Protein AF-A0A366HWG3-F1 (afdb_monomer_lite)

Secondary structure (DSSP, 8-state):
--GGGSEEE-SS-EEE------SSS-THHHHHHHHHHHHHHHTT-S-------S--TTGGGTTS---SEEEEEEESSHHHHHHHHHHHHHHHHTT---SEEEEEEET--GGG---------

Radius of gyration: 16.88 Å; chains: 1; bounding box: 37×41×40 Å

Organism: NCBI:txid645887

pLDDT: mean 72.12, std 15.06, range [30.44, 90.5]

Structure (mmCIF, N/CA/C/O backbone):
data_AF-A0A366HWG3-F1
#
_entry.id   AF-A0A366HWG3-F1
#
loop_
_atom_site.group_PDB
_atom_site.id
_atom_site.type_symbol
_atom_site.label_atom_id
_atom_site.label_alt_id
_atom_site.label_comp_id
_atom_site.label_asym_id
_atom_site.label_entity_id
_atom_site.label_seq_id
_atom_site.pdbx_PDB_ins_code
_atom_site.Cartn_x
_atom_site.Cartn_y
_atom_site.Cartn_z
_atom_site.occupancy
_atom_site.B_iso_or_equiv
_atom_site.auth_seq_id
_atom_site.auth_comp_id
_atom_site.auth_asym_id
_atom_site.auth_atom_id
_atom_site.pdbx_PDB_model_num
ATOM 1 N N . MET A 1 1 ? -8.068 21.172 10.663 1.00 47.75 1 MET A N 1
ATOM 2 C CA . MET A 1 1 ? -8.361 20.352 9.476 1.00 47.75 1 MET A CA 1
ATOM 3 C C . MET A 1 1 ? -9.259 19.213 9.923 1.00 47.75 1 MET A C 1
ATOM 5 O O . MET A 1 1 ? -8.851 18.456 10.800 1.00 47.75 1 MET A O 1
ATOM 9 N N . ARG A 1 2 ? -10.508 19.168 9.452 1.00 51.22 2 ARG A N 1
ATOM 10 C CA . ARG A 1 2 ? -11.389 18.017 9.685 1.00 51.22 2 ARG A CA 1
ATOM 11 C C . ARG A 1 2 ? -11.108 17.017 8.568 1.00 51.22 2 ARG A C 1
ATOM 13 O O . ARG A 1 2 ? -11.110 17.411 7.412 1.00 51.22 2 ARG A O 1
ATOM 20 N N . LEU A 1 3 ? -10.826 15.757 8.903 1.00 54.94 3 LEU A N 1
ATOM 21 C CA . LEU A 1 3 ? -10.478 14.740 7.898 1.00 54.94 3 LEU A CA 1
ATOM 22 C C . LEU A 1 3 ? -11.605 14.545 6.866 1.00 54.94 3 LEU A C 1
ATOM 24 O O . LEU A 1 3 ? -11.330 14.279 5.706 1.00 54.94 3 LEU A O 1
ATOM 28 N N . THR A 1 4 ? -12.855 14.769 7.279 1.00 56.69 4 THR A N 1
ATOM 29 C CA . THR A 1 4 ? -14.053 14.727 6.430 1.00 56.69 4 THR A CA 1
ATOM 30 C C . THR A 1 4 ? -14.062 15.748 5.291 1.00 56.69 4 THR A C 1
ATOM 32 O O . THR A 1 4 ? -14.802 15.562 4.343 1.00 56.69 4 THR A O 1
ATOM 35 N N . GLU A 1 5 ? -13.248 16.808 5.337 1.00 58.94 5 GLU A N 1
ATOM 36 C CA . GLU A 1 5 ? -13.121 17.760 4.217 1.00 58.94 5 GLU A CA 1
ATOM 37 C C . GLU A 1 5 ? -12.164 17.257 3.119 1.00 58.94 5 GLU A C 1
ATOM 39 O O . GLU A 1 5 ? -12.132 17.823 2.031 1.00 58.94 5 GLU A O 1
ATOM 44 N N . ALA A 1 6 ? -11.376 16.212 3.401 1.00 65.62 6 ALA A N 1
ATOM 45 C CA . ALA A 1 6 ? -10.425 15.598 2.469 1.00 65.62 6 ALA A CA 1
ATOM 46 C C . ALA A 1 6 ? -10.936 14.272 1.871 1.00 65.62 6 ALA A C 1
ATOM 48 O O . ALA A 1 6 ? -10.209 13.613 1.123 1.00 65.62 6 ALA A O 1
ATOM 49 N N . ILE A 1 7 ? -12.160 13.875 2.231 1.00 73.44 7 ILE A N 1
ATOM 50 C CA . ILE A 1 7 ? -12.841 12.687 1.723 1.00 73.44 7 ILE A CA 1
ATOM 51 C C . ILE A 1 7 ? -13.867 13.151 0.693 1.00 73.44 7 ILE A C 1
ATOM 53 O O . ILE A 1 7 ? -14.668 14.044 0.961 1.00 73.44 7 ILE A O 1
ATOM 57 N N . ILE A 1 8 ? -13.806 12.557 -0.490 1.00 81.44 8 ILE A N 1
ATOM 58 C CA . ILE A 1 8 ? -14.821 12.683 -1.528 1.00 81.44 8 ILE A CA 1
ATOM 59 C C . ILE A 1 8 ? -15.712 11.453 -1.388 1.00 81.44 8 ILE A C 1
ATOM 61 O O . ILE A 1 8 ? -15.228 10.335 -1.571 1.00 81.44 8 ILE A O 1
ATOM 65 N N . GLU A 1 9 ? -16.968 11.673 -1.012 1.00 82.06 9 GLU A N 1
ATOM 66 C CA . GLU A 1 9 ? -17.976 10.622 -0.870 1.00 82.06 9 GLU A CA 1
ATOM 67 C C . GLU A 1 9 ? -18.694 10.421 -2.209 1.00 82.06 9 GLU A C 1
ATOM 69 O O . GLU A 1 9 ? -19.191 11.386 -2.796 1.00 82.06 9 GLU A O 1
ATOM 74 N N . GLU A 1 10 ? -18.737 9.184 -2.695 1.00 85.19 10 GLU A N 1
ATOM 75 C CA . GLU A 1 10 ? -19.496 8.774 -3.882 1.00 85.19 10 GLU A CA 1
ATOM 76 C C . GLU A 1 10 ? -20.470 7.650 -3.499 1.00 85.19 10 GLU A C 1
ATOM 78 O O . GLU A 1 10 ? -20.359 7.048 -2.432 1.00 85.19 10 GLU A O 1
ATOM 83 N N . ASP A 1 11 ? -21.424 7.328 -4.377 1.00 80.62 11 ASP A N 1
ATOM 84 C CA . ASP A 1 11 ? -22.483 6.348 -4.077 1.00 80.62 11 ASP A CA 1
ATOM 85 C C . ASP A 1 11 ? -21.942 4.946 -3.706 1.00 80.62 11 ASP A C 1
ATOM 87 O O . ASP A 1 11 ? -22.553 4.238 -2.903 1.00 80.62 11 ASP A O 1
ATOM 91 N N . ASP A 1 12 ? -20.791 4.556 -4.270 1.00 84.69 12 ASP A N 1
ATOM 92 C CA . ASP A 1 12 ? -20.218 3.206 -4.146 1.00 84.69 12 ASP A CA 1
ATOM 93 C C . ASP A 1 12 ? -18.839 3.156 -3.456 1.00 84.69 12 ASP A C 1
ATOM 95 O O . ASP A 1 12 ? -18.357 2.071 -3.111 1.00 84.69 12 ASP A O 1
ATOM 99 N N . TYR A 1 13 ? -18.156 4.293 -3.293 1.00 83.81 13 TYR A N 1
ATOM 100 C CA . TYR A 1 13 ? -16.823 4.351 -2.692 1.00 83.81 13 TYR A CA 1
ATOM 101 C C . TYR A 1 13 ? -16.524 5.729 -2.110 1.00 83.81 13 TYR A C 1
ATOM 103 O O . TYR A 1 13 ? -16.948 6.743 -2.645 1.00 83.81 13 TYR A O 1
ATOM 111 N N . ASP A 1 14 ? -15.666 5.760 -1.095 1.00 85.19 14 ASP A N 1
ATOM 112 C CA . ASP A 1 14 ? -15.145 7.013 -0.559 1.00 85.19 14 ASP A CA 1
ATOM 113 C C . ASP A 1 14 ? -13.658 7.123 -0.876 1.00 85.19 14 ASP A C 1
ATOM 115 O O . ASP A 1 14 ? -12.877 6.183 -0.685 1.00 85.19 14 ASP A O 1
ATOM 119 N N . PHE A 1 15 ? -13.256 8.279 -1.395 1.00 85.25 15 PHE A N 1
ATOM 120 C CA . PHE A 1 15 ? -11.891 8.534 -1.823 1.00 85.25 15 PHE A CA 1
ATOM 121 C C . PHE A 1 15 ? -11.228 9.572 -0.925 1.00 85.25 15 PHE A C 1
ATOM 123 O O . PHE A 1 15 ? -11.702 10.696 -0.793 1.00 85.25 15 PHE A O 1
ATOM 130 N N . MET A 1 16 ? -10.093 9.211 -0.330 1.00 80.69 16 MET A N 1
ATOM 131 C CA . MET A 1 16 ? -9.312 10.105 0.521 1.00 80.69 16 MET A CA 1
ATOM 132 C C . MET A 1 16 ? -7.947 10.362 -0.108 1.00 80.69 16 MET A C 1
ATOM 134 O O . MET A 1 16 ? -7.163 9.435 -0.319 1.00 80.69 16 MET A O 1
ATOM 138 N N . VAL A 1 17 ? -7.628 11.634 -0.344 1.00 76.19 17 VAL A N 1
ATOM 139 C CA . VAL A 1 17 ? -6.303 12.030 -0.829 1.00 76.19 17 VAL A CA 1
ATOM 140 C C . VAL A 1 17 ? -5.413 12.364 0.359 1.00 76.19 17 VAL A C 1
ATOM 142 O O . VAL A 1 17 ? -5.622 13.356 1.055 1.00 76.19 17 VAL A O 1
ATOM 145 N N . MET A 1 18 ? -4.376 11.554 0.575 1.00 68.81 18 MET A N 1
ATOM 146 C CA . MET A 1 18 ? -3.288 11.924 1.477 1.00 68.81 18 MET A CA 1
ATOM 147 C C . MET A 1 18 ? -2.352 12.873 0.723 1.00 68.81 18 MET A C 1
ATOM 149 O O . MET A 1 18 ? -1.534 12.442 -0.088 1.00 68.81 18 MET A O 1
ATOM 153 N N . GLU A 1 19 ? -2.521 14.180 0.926 1.00 59.47 19 GLU A N 1
ATOM 154 C CA . GLU A 1 19 ? -1.640 15.190 0.333 1.00 59.47 19 GLU A CA 1
ATOM 155 C C . GLU A 1 19 ? -0.157 14.913 0.645 1.00 59.47 19 GLU A C 1
ATOM 157 O O . GLU A 1 19 ? 0.201 14.332 1.674 1.00 59.47 19 GLU A O 1
ATOM 162 N N . ARG A 1 20 ? 0.743 15.379 -0.231 1.00 54.22 20 ARG A N 1
ATOM 163 C CA . ARG A 1 20 ? 2.186 15.322 0.033 1.00 54.22 20 ARG A CA 1
ATOM 164 C C . ARG A 1 20 ? 2.520 16.186 1.244 1.00 54.22 20 ARG A C 1
ATOM 166 O O . ARG A 1 20 ? 2.403 17.407 1.185 1.00 54.22 20 ARG A O 1
ATOM 173 N N . THR A 1 21 ? 3.067 15.586 2.295 1.00 53.12 21 THR A N 1
ATOM 174 C CA . THR A 1 21 ? 3.694 16.352 3.376 1.00 53.12 21 THR A CA 1
ATOM 175 C C . THR A 1 21 ? 4.986 16.991 2.850 1.00 53.12 21 THR A C 1
ATOM 177 O O . THR A 1 21 ? 6.025 16.338 2.775 1.00 53.12 21 THR A O 1
ATOM 180 N N . GLN A 1 22 ? 4.926 18.255 2.428 1.00 39.19 22 GLN A N 1
ATOM 181 C CA . GLN A 1 22 ? 6.090 19.066 2.050 1.00 39.19 22 GLN A CA 1
ATOM 182 C C . GLN A 1 22 ? 6.428 20.055 3.180 1.00 39.19 22 GLN A C 1
ATOM 184 O O . GLN A 1 22 ? 5.554 20.784 3.647 1.00 39.19 22 GLN A O 1
ATOM 189 N N . GLY A 1 23 ? 7.699 20.089 3.608 1.00 45.00 23 GLY A N 1
ATOM 190 C CA . GLY A 1 23 ? 8.264 21.120 4.496 1.00 45.00 23 GLY A CA 1
ATOM 191 C C . GLY A 1 23 ? 9.214 20.599 5.590 1.00 45.00 23 GLY A C 1
ATOM 192 O O . GLY A 1 23 ? 9.366 19.396 5.789 1.00 45.00 23 GLY A O 1
ATOM 193 N N . GLN A 1 24 ? 9.894 21.518 6.287 1.00 41.31 24 GLN A N 1
ATOM 194 C CA . GLN A 1 24 ? 10.709 21.227 7.477 1.00 41.31 24 GLN A CA 1
ATOM 195 C C . GLN A 1 24 ? 9.877 21.468 8.746 1.00 41.31 24 GLN A C 1
ATOM 197 O O . GLN A 1 24 ? 9.381 22.573 8.956 1.00 41.31 24 GLN A O 1
ATOM 202 N N . GLY A 1 25 ? 9.733 20.452 9.603 1.00 54.59 25 GLY A N 1
ATOM 203 C CA . GLY A 1 25 ? 8.970 20.558 10.849 1.00 54.59 25 GLY A CA 1
ATOM 204 C C . GLY A 1 25 ? 8.673 19.212 11.517 1.00 54.59 25 GLY A C 1
ATOM 205 O O . GLY A 1 25 ? 8.952 18.148 10.969 1.00 54.59 25 GLY A O 1
ATOM 206 N N . CYS A 1 26 ? 8.115 19.254 12.730 1.00 50.34 26 CYS A N 1
ATOM 207 C CA . CYS A 1 26 ? 7.773 18.068 13.519 1.00 50.34 26 CYS A CA 1
ATOM 208 C C . CYS A 1 26 ? 6.389 17.524 13.103 1.00 50.34 26 CYS A C 1
ATOM 210 O O . CYS A 1 26 ? 5.369 17.837 13.713 1.00 50.34 26 CYS A O 1
ATOM 212 N N . TYR A 1 27 ? 6.348 16.716 12.039 1.00 58.28 27 TYR A N 1
ATOM 213 C CA . TYR A 1 27 ? 5.115 16.146 11.463 1.00 58.28 27 TYR A CA 1
ATOM 214 C C . TYR A 1 27 ? 4.481 15.012 12.283 1.00 58.28 27 TYR A C 1
ATOM 216 O O . TYR A 1 27 ? 3.419 14.512 11.919 1.00 58.28 27 TYR A O 1
ATOM 224 N N . CYS A 1 28 ? 5.085 14.621 13.410 1.00 57.03 28 CYS A N 1
ATOM 225 C CA . CYS A 1 28 ? 4.576 13.548 14.267 1.00 57.03 28 CYS A CA 1
ATOM 226 C C . CYS A 1 28 ? 3.118 13.781 14.701 1.00 57.03 28 CYS A C 1
ATOM 228 O O . CYS A 1 28 ? 2.344 12.833 14.771 1.00 57.03 28 CYS A O 1
ATOM 230 N N . PHE A 1 29 ? 2.727 15.037 14.946 1.00 63.59 29 PHE A N 1
ATOM 231 C CA . PHE A 1 29 ? 1.367 15.366 15.378 1.00 63.59 29 PHE A CA 1
ATOM 232 C C . PHE A 1 29 ? 0.325 15.210 14.260 1.00 63.59 29 PHE A C 1
ATOM 234 O O . PHE A 1 29 ? -0.745 14.652 14.485 1.00 63.59 29 PHE A O 1
ATOM 241 N N . VAL A 1 30 ? 0.640 15.669 13.044 1.00 65.69 30 VAL A N 1
ATOM 242 C CA . VAL A 1 30 ? -0.279 15.581 11.895 1.00 65.69 30 VAL A CA 1
ATOM 243 C C . VAL A 1 30 ? -0.429 14.130 11.446 1.00 65.69 30 VAL A C 1
ATOM 245 O O . VAL A 1 30 ? -1.548 13.671 11.231 1.00 65.69 30 VAL A O 1
ATOM 248 N N . ASN A 1 31 ? 0.677 13.385 11.402 1.00 64.12 31 ASN A N 1
ATOM 249 C CA . ASN A 1 31 ? 0.658 11.970 11.045 1.00 64.12 31 ASN A CA 1
ATOM 250 C C . ASN A 1 31 ? -0.159 11.151 12.053 1.00 64.12 31 ASN A C 1
ATOM 252 O O . ASN A 1 31 ? -1.002 10.361 11.644 1.00 64.12 31 ASN A O 1
ATOM 256 N N . GLY A 1 32 ? 0.006 11.407 13.357 1.00 66.81 32 GLY A N 1
ATOM 257 C CA . GLY A 1 32 ? -0.794 10.743 14.390 1.00 66.81 32 GLY A CA 1
ATOM 258 C C . GLY A 1 32 ? -2.284 11.111 14.350 1.00 66.81 32 GLY A C 1
ATOM 259 O O . GLY A 1 32 ? -3.134 10.299 14.720 1.00 66.81 32 GLY A O 1
ATOM 260 N N . LEU A 1 33 ? -2.638 12.315 13.884 1.00 72.00 33 LEU A N 1
ATOM 261 C CA . LEU A 1 33 ? -4.039 12.699 13.689 1.00 72.00 33 LE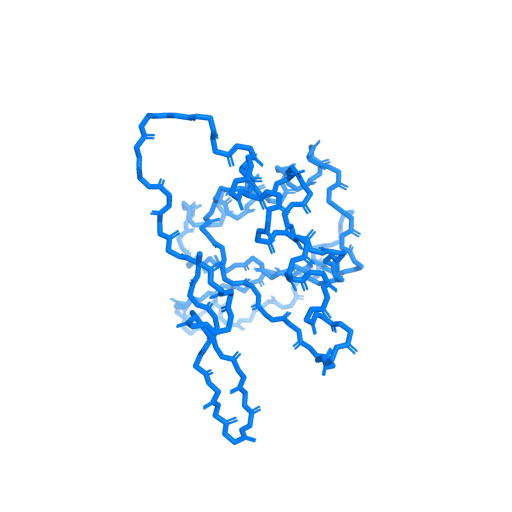U A CA 1
ATOM 262 C C . LEU A 1 33 ? -4.668 11.939 12.516 1.00 72.00 33 LEU A C 1
ATOM 264 O O . LEU A 1 33 ? -5.774 11.423 12.658 1.00 72.00 33 LEU A O 1
ATOM 268 N N . VAL A 1 34 ? -3.966 11.859 11.384 1.00 71.25 34 VAL A N 1
ATOM 269 C CA . VAL A 1 34 ? -4.421 11.119 10.198 1.00 71.25 34 VAL A CA 1
ATOM 270 C C . VAL A 1 34 ? -4.553 9.629 10.517 1.00 71.25 34 VAL A C 1
ATOM 272 O O . VAL A 1 34 ? -5.592 9.041 10.231 1.00 71.25 34 VAL A O 1
ATOM 275 N N . GLU A 1 35 ? -3.573 9.048 11.211 1.00 71.19 35 GLU A N 1
ATOM 276 C CA . GLU A 1 35 ? -3.599 7.653 11.669 1.00 71.19 35 GLU A CA 1
ATOM 277 C C . GLU A 1 35 ? -4.851 7.344 12.502 1.00 71.19 35 GLU A C 1
ATOM 279 O O . GLU A 1 35 ? -5.605 6.424 12.184 1.00 71.19 35 GLU A O 1
ATOM 284 N N . ASN A 1 36 ? -5.132 8.155 13.528 1.00 74.00 36 ASN A N 1
ATOM 285 C CA . ASN A 1 36 ? -6.301 7.957 14.390 1.00 74.00 36 ASN A CA 1
ATOM 286 C C . ASN A 1 36 ? -7.630 8.048 13.629 1.00 74.00 36 ASN A C 1
ATOM 288 O O . ASN A 1 36 ? -8.609 7.406 14.010 1.00 74.00 36 ASN A O 1
ATOM 292 N N . GLN A 1 37 ? -7.700 8.870 12.583 1.00 73.56 37 GLN A N 1
ATOM 293 C CA . GLN A 1 37 ? -8.913 9.011 11.782 1.00 73.56 37 GLN A CA 1
ATOM 294 C C . GLN A 1 37 ? -9.070 7.852 10.795 1.00 73.56 37 GLN A C 1
ATOM 296 O O . GLN A 1 37 ? -10.155 7.285 10.701 1.00 73.56 37 GLN A O 1
ATOM 301 N N . ILE A 1 38 ? -7.985 7.426 10.143 1.00 75.00 38 ILE A N 1
ATOM 302 C CA . ILE A 1 38 ? -7.963 6.243 9.273 1.00 75.00 38 ILE A CA 1
ATOM 303 C C . ILE A 1 38 ? -8.358 4.982 10.058 1.00 75.00 38 ILE A C 1
ATOM 305 O O . ILE A 1 38 ? -9.135 4.171 9.556 1.00 75.00 38 ILE A O 1
ATOM 309 N N . GLN A 1 39 ? -7.884 4.829 11.300 1.00 75.00 39 GLN A N 1
ATOM 310 C CA . GLN A 1 39 ? -8.271 3.715 12.176 1.00 75.00 39 GLN A CA 1
ATOM 311 C C . GLN A 1 39 ? -9.766 3.725 12.528 1.00 75.00 39 GLN A C 1
ATOM 313 O O . GLN A 1 39 ? -10.389 2.668 12.579 1.00 75.00 39 GLN A O 1
ATOM 318 N N . LYS A 1 40 ? -10.365 4.904 12.741 1.00 76.94 40 LYS A N 1
ATOM 319 C CA . LYS A 1 40 ? -11.812 5.029 12.994 1.00 76.94 40 LYS A CA 1
ATOM 320 C C . LYS A 1 40 ? -12.648 4.764 11.747 1.00 76.94 40 LYS A C 1
ATOM 322 O O . LYS A 1 40 ? -13.711 4.163 11.844 1.00 76.94 40 LYS A O 1
ATOM 327 N N . LEU A 1 41 ? -12.189 5.224 10.587 1.00 74.12 41 LEU A N 1
ATOM 328 C CA . LEU A 1 41 ? -12.902 5.045 9.324 1.00 74.12 41 LEU A CA 1
ATOM 329 C C . LEU A 1 41 ? -12.908 3.581 8.894 1.00 74.12 41 LEU A C 1
ATOM 331 O O . LEU A 1 41 ? -13.945 3.085 8.481 1.00 74.12 41 LEU A O 1
ATOM 335 N N . GLN A 1 42 ? -11.812 2.850 9.092 1.00 74.44 42 GLN A N 1
ATOM 336 C CA . GLN A 1 42 ? -11.728 1.435 8.718 1.00 74.44 42 GLN A CA 1
ATOM 337 C C . GLN A 1 42 ? -12.841 0.542 9.242 1.00 74.44 42 GLN A C 1
ATOM 339 O O . GLN A 1 42 ? -13.269 -0.345 8.516 1.00 74.44 42 GLN A O 1
ATOM 344 N N . SER A 1 43 ? -13.323 0.741 10.473 1.00 76.06 43 SER A N 1
ATOM 345 C CA . SER A 1 43 ? -14.397 -0.111 10.997 1.00 76.06 43 SER A CA 1
ATOM 346 C C . SER A 1 43 ? -15.723 0.072 10.253 1.00 76.06 43 SER A C 1
ATOM 348 O O . SER A 1 43 ? -16.636 -0.725 10.450 1.00 76.06 43 SER A O 1
ATOM 350 N N . HIS A 1 44 ? -15.839 1.119 9.433 1.00 81.88 44 HIS A N 1
ATOM 351 C CA . HIS A 1 44 ? -17.023 1.439 8.642 1.00 81.88 44 HIS A CA 1
ATOM 352 C C . HIS A 1 44 ? -16.928 0.942 7.192 1.00 81.88 44 HIS A C 1
ATOM 354 O O . HIS A 1 44 ? -17.952 0.920 6.515 1.00 81.88 44 HIS A O 1
ATOM 360 N N . TYR A 1 45 ? -15.754 0.489 6.729 1.00 82.81 45 TYR A N 1
ATOM 361 C CA . TYR A 1 45 ? -15.576 -0.027 5.368 1.00 82.81 45 TYR A CA 1
ATOM 362 C C . TYR A 1 45 ? -15.215 -1.513 5.372 1.00 82.81 45 TYR A C 1
ATOM 364 O O . TYR A 1 45 ? -14.313 -1.930 6.099 1.00 82.81 45 TYR A O 1
ATOM 372 N N . PRO A 1 46 ? -15.851 -2.329 4.515 1.00 84.06 46 PRO A N 1
ATOM 373 C CA . PRO A 1 46 ? -15.492 -3.738 4.385 1.00 84.06 46 PRO A CA 1
ATOM 374 C C . PRO A 1 46 ? -14.105 -3.933 3.753 1.00 84.06 46 PRO A C 1
ATOM 376 O O . PRO A 1 46 ? -13.449 -4.941 4.015 1.00 84.06 46 PRO A O 1
ATOM 379 N N . TYR A 1 47 ? -13.652 -2.977 2.935 1.00 85.19 47 TYR A N 1
ATOM 380 C CA . TYR A 1 47 ? -12.372 -3.017 2.233 1.00 85.19 47 TYR A CA 1
ATOM 381 C C . TYR A 1 47 ? -11.746 -1.622 2.188 1.00 85.19 47 TYR A C 1
ATOM 383 O O . TYR A 1 47 ? -12.439 -0.642 1.931 1.00 85.19 47 TYR A O 1
ATOM 391 N N . VAL A 1 48 ? -10.429 -1.540 2.395 1.00 84.00 48 VAL A N 1
ATOM 392 C CA . VAL A 1 48 ? -9.650 -0.300 2.269 1.00 84.00 48 VAL A CA 1
ATOM 393 C C . VAL A 1 48 ? -8.463 -0.564 1.353 1.00 84.00 48 VAL A C 1
ATOM 395 O O . VAL A 1 48 ? -7.687 -1.491 1.586 1.00 84.00 48 VAL A O 1
ATOM 398 N N . VAL A 1 49 ? -8.322 0.254 0.311 1.00 85.12 49 VAL A N 1
ATOM 399 C CA . VAL A 1 49 ? -7.192 0.200 -0.621 1.00 85.12 49 VAL A CA 1
ATOM 400 C C . VAL A 1 49 ? -6.306 1.407 -0.370 1.00 85.12 49 VAL A C 1
ATOM 402 O O . VAL A 1 49 ? -6.779 2.539 -0.347 1.00 85.12 49 VAL A O 1
ATOM 405 N N . VAL A 1 50 ? -5.015 1.156 -0.179 1.00 81.38 50 VAL A N 1
ATOM 406 C CA . VAL A 1 50 ? -4.018 2.202 0.041 1.00 81.38 50 VAL A CA 1
ATOM 407 C C . VAL A 1 50 ? -3.033 2.161 -1.112 1.00 81.38 50 VAL A C 1
ATOM 409 O O . VAL A 1 50 ? -2.345 1.158 -1.295 1.00 81.38 50 VAL A O 1
ATOM 412 N N . ASP A 1 51 ? -2.971 3.248 -1.875 1.00 80.94 51 ASP A N 1
ATOM 413 C CA . ASP A 1 51 ? -1.937 3.446 -2.886 1.00 80.94 51 ASP A CA 1
ATOM 414 C C . ASP A 1 51 ? -0.729 4.126 -2.237 1.00 80.94 51 ASP A C 1
ATOM 416 O O . ASP A 1 51 ? -0.842 5.219 -1.675 1.00 80.94 51 ASP A O 1
ATOM 420 N N . ASN A 1 52 ? 0.422 3.457 -2.254 1.00 71.19 52 ASN A N 1
ATOM 421 C CA . ASN A 1 52 ? 1.659 3.979 -1.697 1.00 71.19 52 ASN A CA 1
ATOM 422 C C . ASN A 1 52 ? 2.787 4.021 -2.731 1.00 71.19 52 ASN A C 1
ATOM 424 O O . ASN A 1 52 ? 2.911 3.169 -3.607 1.00 71.19 52 ASN A O 1
ATOM 428 N N . GLU A 1 53 ? 3.664 5.017 -2.592 1.00 70.94 53 GLU A N 1
ATOM 429 C CA . GLU A 1 53 ? 4.915 5.049 -3.347 1.00 70.94 53 GLU A CA 1
ATOM 430 C C . GLU A 1 53 ? 5.831 3.884 -2.923 1.00 70.94 53 GLU A C 1
ATOM 432 O O . GLU A 1 53 ? 5.715 3.338 -1.825 1.00 70.94 53 GLU A O 1
ATOM 437 N N . ALA A 1 54 ? 6.783 3.522 -3.790 1.00 60.00 54 ALA A N 1
ATOM 438 C CA . ALA A 1 54 ? 7.739 2.419 -3.643 1.00 60.00 54 ALA A CA 1
ATOM 439 C C . ALA A 1 54 ? 8.719 2.512 -2.439 1.00 60.00 54 ALA A C 1
ATOM 441 O O . ALA A 1 54 ? 9.718 1.790 -2.408 1.00 60.00 54 ALA A O 1
ATOM 442 N N . GLY A 1 55 ? 8.443 3.363 -1.449 1.00 61.19 55 GLY A N 1
ATOM 443 C CA . GLY A 1 55 ? 9.177 3.516 -0.196 1.00 61.19 55 GLY A CA 1
ATOM 444 C C . GLY A 1 55 ? 8.242 3.353 1.004 1.00 61.19 55 GLY A C 1
ATOM 445 O O . GLY A 1 55 ? 7.360 4.175 1.246 1.00 61.19 55 GLY A O 1
ATOM 446 N N . MET A 1 56 ? 8.408 2.266 1.765 1.00 64.75 56 MET A N 1
ATOM 447 C CA . MET A 1 56 ? 7.606 1.996 2.971 1.00 64.75 56 MET A CA 1
ATOM 448 C C . MET A 1 56 ? 8.252 2.517 4.263 1.00 64.75 56 MET A C 1
ATOM 450 O O . MET A 1 56 ? 7.714 2.331 5.358 1.00 64.75 56 MET A O 1
ATOM 454 N N . GLU A 1 57 ? 9.400 3.181 4.176 1.00 54.84 57 GLU A N 1
ATOM 455 C CA . GLU A 1 57 ? 10.162 3.653 5.330 1.00 54.84 57 GLU A CA 1
ATOM 456 C C . GLU A 1 57 ? 9.392 4.699 6.156 1.00 54.84 57 GLU A C 1
ATOM 458 O O . GLU A 1 57 ? 9.502 4.713 7.383 1.00 54.84 57 GLU A O 1
ATOM 463 N N . HIS A 1 58 ? 8.527 5.494 5.516 1.00 52.44 58 HIS A N 1
ATOM 464 C CA . HIS A 1 58 ? 7.636 6.451 6.190 1.00 52.44 58 HIS A CA 1
ATOM 465 C C . HIS A 1 58 ? 6.305 5.833 6.651 1.00 52.44 58 HIS A C 1
ATOM 467 O O . HIS A 1 58 ? 5.673 6.338 7.577 1.00 52.44 58 HIS A O 1
ATOM 473 N N . ILE A 1 59 ? 5.905 4.717 6.042 1.00 55.78 59 ILE A N 1
ATOM 474 C CA . ILE A 1 59 ? 4.623 4.032 6.260 1.00 55.78 59 ILE A CA 1
ATOM 475 C C . ILE A 1 59 ? 4.681 3.090 7.470 1.00 55.78 59 ILE A C 1
ATOM 477 O O . ILE A 1 59 ? 3.696 2.896 8.180 1.00 55.78 59 ILE A O 1
ATOM 481 N N . SER A 1 60 ? 5.867 2.557 7.757 1.00 49.44 60 SER A N 1
ATOM 482 C CA . SER A 1 60 ? 6.136 1.610 8.848 1.00 49.44 60 SER A CA 1
ATOM 483 C C . SER A 1 60 ? 5.943 2.120 10.273 1.00 49.44 60 SER A C 1
ATOM 485 O O . SER A 1 60 ? 6.025 1.335 11.215 1.00 49.44 60 SER A O 1
ATOM 487 N N . ARG A 1 61 ? 5.676 3.414 10.468 1.00 55.34 61 ARG A N 1
ATOM 488 C CA . ARG A 1 61 ? 5.571 4.021 11.803 1.00 55.34 61 ARG A CA 1
ATOM 489 C C . ARG A 1 61 ? 4.156 3.995 12.393 1.00 55.34 61 ARG A C 1
ATOM 491 O O . ARG A 1 61 ? 3.842 4.857 13.201 1.00 55.34 61 ARG A O 1
ATOM 498 N N . GLY A 1 62 ? 3.324 3.032 11.994 1.00 55.41 62 GLY A N 1
ATOM 499 C CA . GLY A 1 62 ? 1.960 2.855 12.520 1.00 55.41 62 GLY A CA 1
ATOM 500 C C . GLY A 1 62 ? 0.858 3.540 11.710 1.00 55.41 62 GLY A C 1
ATOM 501 O O . GLY A 1 62 ? -0.313 3.322 11.983 1.00 55.41 62 GLY A O 1
ATOM 502 N N . LEU A 1 63 ? 1.211 4.294 10.661 1.00 57.47 63 LEU A N 1
ATOM 503 C CA . LEU A 1 63 ? 0.246 5.092 9.897 1.00 57.47 63 LEU A CA 1
ATOM 504 C C . LEU A 1 63 ? -0.825 4.239 9.201 1.00 57.47 63 LEU A C 1
ATOM 506 O O . LEU A 1 63 ? -1.968 4.673 9.060 1.00 57.47 63 LEU A O 1
ATOM 510 N N . LEU A 1 64 ? -0.443 3.046 8.738 1.00 62.06 64 LEU A N 1
ATOM 511 C CA . LEU A 1 64 ? -1.364 2.146 8.064 1.00 62.06 64 LEU A CA 1
ATOM 512 C C . LEU A 1 64 ? -1.895 1.076 9.009 1.00 62.06 64 LEU A C 1
ATOM 514 O O . LEU A 1 64 ? -1.154 0.552 9.845 1.00 62.06 64 LEU A O 1
ATOM 518 N N . PRO A 1 65 ? -3.170 0.712 8.842 1.00 62.28 65 PRO A N 1
ATOM 519 C CA . PRO A 1 65 ? -3.739 -0.407 9.564 1.00 62.28 65 PRO A CA 1
ATOM 520 C C . PRO A 1 65 ? -3.079 -1.737 9.268 1.00 62.28 65 PRO A C 1
ATOM 522 O O . PRO A 1 65 ? -2.234 -1.866 8.382 1.00 62.28 65 PRO A O 1
ATOM 525 N N . VAL A 1 66 ? -3.535 -2.748 10.008 1.00 68.06 66 VAL A N 1
ATOM 526 C CA . VAL A 1 66 ? -3.206 -4.148 9.762 1.00 68.06 66 VAL A CA 1
ATOM 527 C C . VAL A 1 66 ? -3.460 -4.466 8.287 1.00 68.06 66 VAL A C 1
ATOM 529 O O . VAL A 1 66 ? -4.594 -4.594 7.840 1.00 68.06 66 VAL A O 1
ATOM 532 N N . MET A 1 67 ? -2.374 -4.564 7.524 1.00 74.75 67 MET A N 1
ATOM 533 C CA . MET A 1 67 ? -2.414 -4.899 6.109 1.00 74.75 67 MET A CA 1
ATOM 534 C C . MET A 1 67 ? -2.583 -6.411 5.973 1.00 74.75 67 MET A C 1
ATOM 536 O O . MET A 1 67 ? -1.655 -7.164 6.260 1.00 74.75 67 MET A O 1
ATOM 540 N N . ASP A 1 68 ? -3.753 -6.861 5.523 1.00 81.56 68 ASP A N 1
ATOM 541 C CA . ASP A 1 68 ? -4.009 -8.284 5.281 1.00 81.56 68 ASP A CA 1
ATOM 542 C C . ASP A 1 68 ? -3.324 -8.792 4.008 1.00 81.56 68 ASP A C 1
ATOM 544 O O . ASP A 1 68 ? -2.761 -9.886 4.001 1.00 81.56 68 ASP A O 1
ATOM 548 N N . THR A 1 69 ? -3.361 -8.008 2.929 1.00 85.75 69 THR A N 1
ATOM 549 C CA . THR A 1 69 ? -2.803 -8.385 1.624 1.00 85.75 69 THR A CA 1
ATOM 550 C C . THR A 1 69 ? -1.938 -7.262 1.076 1.00 85.75 69 THR A C 1
ATOM 552 O O . THR A 1 69 ? -2.349 -6.106 1.083 1.00 85.75 69 THR A O 1
ATOM 555 N N . SER A 1 70 ? -0.752 -7.609 0.577 1.00 86.69 70 SER A N 1
ATOM 556 C CA . SER A 1 70 ? 0.142 -6.683 -0.114 1.00 86.69 70 SER A CA 1
ATOM 557 C C . SER A 1 70 ? 0.289 -7.079 -1.576 1.00 86.69 70 SER A C 1
ATOM 559 O O . SER A 1 70 ? 0.557 -8.241 -1.889 1.00 86.69 70 SER A O 1
ATOM 561 N N . ILE A 1 71 ? 0.121 -6.112 -2.474 1.00 88.81 71 ILE A N 1
ATOM 562 C CA . ILE A 1 71 ? 0.262 -6.306 -3.915 1.00 88.81 71 ILE A CA 1
ATOM 563 C C . ILE A 1 71 ? 1.404 -5.419 -4.397 1.00 88.81 71 ILE A C 1
ATOM 565 O O . ILE A 1 71 ? 1.287 -4.199 -4.436 1.00 88.81 71 ILE A O 1
ATOM 569 N N . LEU A 1 72 ? 2.510 -6.041 -4.794 1.00 88.69 72 LEU A N 1
ATOM 570 C CA . LEU A 1 72 ? 3.617 -5.352 -5.436 1.00 88.69 72 LEU A CA 1
ATOM 571 C C . LEU A 1 72 ? 3.322 -5.247 -6.927 1.00 88.69 72 LEU A C 1
ATOM 573 O O . LEU A 1 72 ? 3.115 -6.262 -7.591 1.00 88.69 72 LEU A O 1
ATOM 577 N N . VAL A 1 73 ? 3.331 -4.036 -7.473 1.00 88.81 73 VAL A N 1
ATOM 578 C CA . VAL A 1 73 ? 3.133 -3.807 -8.907 1.00 88.81 73 VAL A CA 1
ATOM 579 C C . VAL A 1 73 ? 4.457 -3.387 -9.532 1.00 88.81 73 VAL A C 1
ATOM 581 O O . VAL A 1 73 ? 5.145 -2.498 -9.037 1.00 88.81 73 VAL A O 1
ATOM 584 N N . SER A 1 74 ? 4.838 -4.047 -10.621 1.00 89.75 74 SER A N 1
ATOM 585 C CA . SER A 1 74 ? 6.113 -3.826 -11.300 1.00 89.75 74 SER A CA 1
ATOM 586 C C . SER A 1 74 ? 5.957 -3.921 -12.811 1.00 89.75 74 SER A C 1
ATOM 588 O O . SER A 1 74 ? 5.061 -4.607 -13.285 1.00 89.75 74 SER A O 1
ATOM 590 N N . ASP A 1 75 ? 6.807 -3.256 -13.588 1.00 88.56 75 ASP A N 1
ATOM 591 C CA . ASP A 1 75 ? 6.879 -3.467 -15.032 1.00 88.56 75 ASP A CA 1
ATOM 592 C C . ASP A 1 75 ? 7.729 -4.706 -15.37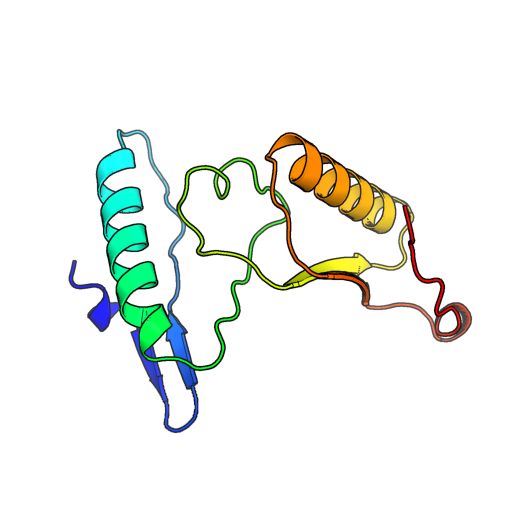7 1.00 88.56 75 ASP A C 1
ATOM 594 O O . ASP A 1 75 ? 8.479 -5.229 -14.552 1.00 88.56 75 ASP A O 1
ATOM 598 N N . SER A 1 76 ? 7.659 -5.191 -16.620 1.00 87.31 76 SER A N 1
ATOM 599 C CA . SER A 1 76 ? 8.436 -6.367 -17.050 1.00 87.31 76 SER A CA 1
ATOM 600 C C . SER A 1 76 ? 9.944 -6.111 -17.193 1.00 87.31 76 SER A C 1
ATOM 602 O O . SER A 1 76 ? 10.679 -6.987 -17.657 1.00 87.31 76 SER A O 1
ATOM 604 N N . SER A 1 77 ? 10.434 -4.916 -16.846 1.00 87.69 77 SER A N 1
ATOM 605 C CA . SER A 1 77 ? 11.858 -4.609 -16.901 1.00 87.69 77 SER A CA 1
ATOM 606 C C . SER A 1 77 ? 12.615 -5.266 -15.747 1.00 87.69 77 SER A C 1
ATOM 608 O O . SER A 1 77 ? 12.130 -5.409 -14.624 1.00 87.69 77 SER A O 1
ATOM 610 N N . ARG A 1 78 ? 13.885 -5.613 -15.990 1.00 86.69 78 ARG A N 1
ATOM 611 C CA . ARG A 1 78 ? 14.770 -6.148 -14.943 1.00 86.69 78 ARG A CA 1
ATOM 612 C C . ARG A 1 78 ? 14.873 -5.203 -13.740 1.00 86.69 78 ARG A C 1
ATOM 614 O O . ARG A 1 78 ? 14.974 -5.665 -12.608 1.00 86.69 78 ARG A O 1
ATOM 621 N N . ARG A 1 79 ? 14.874 -3.887 -13.990 1.00 87.88 79 ARG A N 1
ATOM 622 C CA . ARG A 1 79 ? 14.939 -2.862 -12.938 1.00 87.88 79 ARG A CA 1
ATOM 623 C C . ARG A 1 79 ? 13.656 -2.841 -12.107 1.00 87.88 79 ARG A C 1
ATOM 625 O O . ARG A 1 79 ? 13.766 -2.775 -10.887 1.00 87.88 79 ARG A O 1
ATOM 632 N N . GLY A 1 80 ? 12.492 -2.958 -12.747 1.00 86.75 80 GLY A N 1
ATOM 633 C CA . GLY A 1 80 ? 11.198 -3.074 -12.080 1.00 86.75 80 GLY A CA 1
ATOM 634 C C . GLY A 1 80 ? 11.151 -4.249 -11.123 1.00 86.75 80 GLY A C 1
ATOM 635 O O . GLY A 1 80 ? 10.921 -4.070 -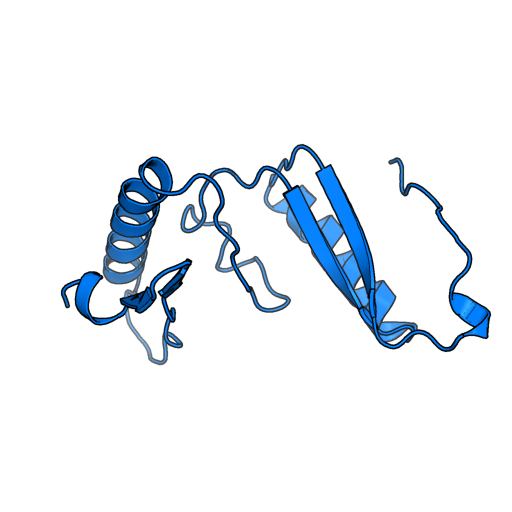9.927 1.00 86.75 80 GLY A O 1
ATOM 636 N N . VAL A 1 81 ? 11.430 -5.450 -11.634 1.00 88.56 81 VAL A N 1
ATOM 637 C CA . VAL A 1 81 ? 11.370 -6.680 -10.831 1.00 88.56 81 VAL A CA 1
ATOM 638 C C . VAL A 1 81 ? 12.361 -6.625 -9.663 1.00 88.56 81 VAL A C 1
ATOM 640 O O . VAL A 1 81 ? 12.047 -7.048 -8.552 1.00 88.56 81 VAL A O 1
ATOM 643 N N . GLN A 1 82 ? 13.549 -6.047 -9.872 1.00 90.06 82 GLN A N 1
ATOM 644 C CA . GLN A 1 82 ? 14.509 -5.815 -8.788 1.00 90.06 82 GLN A CA 1
ATOM 645 C C . GLN A 1 82 ? 13.998 -4.820 -7.745 1.00 90.06 82 GLN A C 1
ATOM 647 O O . GLN A 1 82 ? 14.258 -5.011 -6.559 1.00 90.06 82 GLN A O 1
ATOM 652 N N . ALA A 1 83 ? 13.287 -3.768 -8.157 1.00 88.25 83 ALA A N 1
ATOM 653 C CA . ALA A 1 83 ? 12.681 -2.820 -7.230 1.00 88.25 83 ALA A CA 1
ATOM 654 C C . ALA A 1 83 ? 11.595 -3.494 -6.381 1.00 88.25 83 ALA A C 1
ATOM 656 O O . ALA A 1 83 ? 11.641 -3.372 -5.161 1.00 88.25 83 ALA A O 1
ATOM 657 N N . ALA A 1 84 ? 10.716 -4.292 -6.994 1.00 88.75 84 ALA A N 1
ATOM 658 C CA . ALA A 1 84 ? 9.727 -5.085 -6.266 1.00 88.75 84 ALA A CA 1
ATOM 659 C C . ALA A 1 84 ? 10.391 -6.043 -5.261 1.00 88.75 84 ALA A C 1
ATOM 661 O O . ALA A 1 84 ? 9.979 -6.117 -4.108 1.00 88.75 84 ALA A O 1
ATOM 662 N N . GLY A 1 85 ? 11.487 -6.704 -5.651 1.00 88.56 85 GLY A N 1
ATOM 663 C CA . GLY A 1 85 ? 12.266 -7.542 -4.736 1.00 88.56 85 GLY A CA 1
ATOM 664 C C . GLY A 1 85 ? 12.890 -6.774 -3.561 1.00 88.56 85 GLY A C 1
ATOM 665 O O . GLY A 1 85 ? 12.979 -7.311 -2.461 1.00 88.56 85 GLY A O 1
ATOM 666 N N . ARG A 1 86 ? 13.299 -5.511 -3.757 1.00 87.88 86 ARG A N 1
ATOM 667 C CA . ARG A 1 86 ? 13.771 -4.651 -2.656 1.00 87.88 86 ARG A CA 1
ATOM 668 C C . ARG A 1 86 ? 12.640 -4.273 -1.705 1.00 87.88 86 ARG A C 1
ATOM 670 O O . ARG A 1 86 ? 12.856 -4.317 -0.502 1.00 87.88 86 ARG A O 1
ATOM 677 N N . ILE A 1 87 ? 11.456 -3.951 -2.226 1.00 85.81 87 ILE A N 1
ATOM 678 C CA . ILE A 1 87 ? 10.275 -3.637 -1.406 1.00 85.81 87 ILE A CA 1
ATOM 679 C C . ILE A 1 87 ? 9.860 -4.860 -0.584 1.00 85.81 87 ILE A C 1
ATOM 681 O O . ILE A 1 87 ? 9.619 -4.725 0.609 1.00 85.81 87 ILE A O 1
ATOM 685 N N . ALA A 1 88 ? 9.860 -6.056 -1.180 1.00 85.31 88 ALA A N 1
ATOM 686 C CA . ALA A 1 88 ? 9.562 -7.293 -0.458 1.00 85.31 88 ALA A CA 1
ATOM 687 C C . ALA A 1 88 ? 10.520 -7.517 0.729 1.00 85.31 88 ALA A C 1
ATOM 689 O O . ALA A 1 88 ? 10.074 -7.815 1.832 1.00 85.31 88 ALA A O 1
ATOM 690 N N . ARG A 1 89 ? 11.827 -7.276 0.546 1.00 86.06 89 ARG A N 1
ATOM 691 C CA . ARG A 1 89 ? 12.802 -7.322 1.654 1.00 86.06 89 ARG A CA 1
ATOM 692 C C . ARG A 1 89 ? 12.568 -6.228 2.691 1.00 86.06 89 ARG A C 1
ATOM 694 O O . ARG A 1 89 ? 12.634 -6.492 3.884 1.00 86.06 89 ARG A O 1
ATOM 701 N N . LEU A 1 90 ? 12.257 -5.012 2.246 1.00 82.75 90 LEU A N 1
ATOM 702 C CA . LEU A 1 90 ? 11.946 -3.897 3.137 1.00 82.75 90 LEU A CA 1
ATOM 703 C C . LEU A 1 90 ? 10.721 -4.219 4.014 1.00 82.75 90 LEU A C 1
ATOM 705 O O . LEU A 1 90 ? 10.710 -3.900 5.197 1.00 82.75 90 LEU A O 1
ATOM 709 N N . MET A 1 91 ? 9.707 -4.897 3.467 1.00 80.06 91 MET A N 1
ATOM 710 C CA . MET A 1 91 ? 8.551 -5.368 4.236 1.00 80.06 91 MET A CA 1
ATOM 711 C C . MET A 1 91 ? 8.962 -6.337 5.354 1.00 80.06 91 MET A C 1
ATOM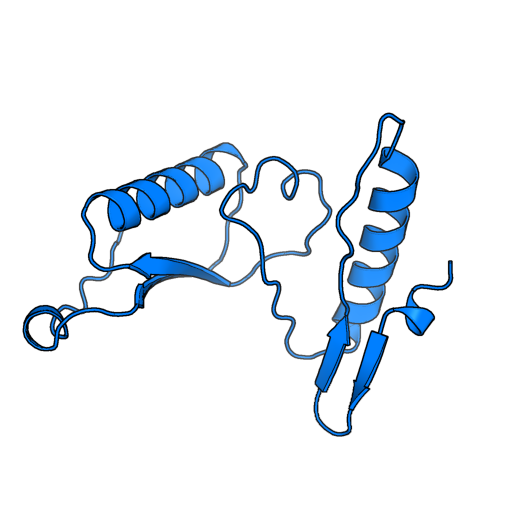 713 O O . MET A 1 91 ? 8.479 -6.194 6.478 1.00 80.06 91 MET A O 1
ATOM 717 N N . GLU A 1 92 ? 9.871 -7.276 5.073 1.00 80.69 92 GLU A N 1
ATOM 718 C CA . GLU A 1 92 ? 10.416 -8.206 6.073 1.00 80.69 92 GLU A CA 1
ATOM 719 C C . GLU A 1 92 ? 11.198 -7.468 7.172 1.00 80.69 92 GLU A C 1
ATOM 721 O O . GLU A 1 92 ? 10.962 -7.698 8.361 1.00 80.69 92 GLU A O 1
ATOM 726 N N . GLU A 1 93 ? 12.082 -6.539 6.791 1.00 81.69 93 GLU A N 1
ATOM 727 C CA . GLU A 1 93 ? 12.887 -5.726 7.716 1.00 81.69 93 GLU A CA 1
ATOM 728 C C . GLU A 1 93 ? 12.011 -4.870 8.642 1.00 81.69 93 GLU A C 1
ATOM 730 O O . GLU A 1 93 ? 12.254 -4.781 9.848 1.00 81.69 93 GLU A O 1
ATOM 735 N N . LEU A 1 94 ? 10.944 -4.291 8.089 1.00 74.88 94 LEU A N 1
ATOM 736 C CA . LEU A 1 94 ? 9.964 -3.475 8.807 1.00 74.88 94 LEU A CA 1
ATOM 737 C C . LEU A 1 94 ? 8.923 -4.317 9.565 1.00 74.88 94 LEU A C 1
ATOM 739 O O . LEU A 1 94 ? 8.020 -3.761 10.187 1.00 74.88 94 LEU A O 1
ATOM 743 N N . LYS A 1 95 ? 9.055 -5.653 9.551 1.00 75.06 95 LYS A N 1
ATOM 744 C CA . LYS A 1 95 ? 8.159 -6.616 10.212 1.00 75.06 95 LYS A CA 1
ATOM 745 C C . LYS A 1 95 ? 6.694 -6.500 9.777 1.00 75.06 95 LYS A C 1
ATOM 747 O O . LYS A 1 95 ? 5.799 -6.879 10.537 1.00 75.06 95 LYS A O 1
ATOM 752 N N . PHE A 1 96 ? 6.441 -6.043 8.553 1.00 75.69 96 PHE A N 1
ATOM 753 C CA . PHE A 1 96 ? 5.120 -6.161 7.948 1.00 75.69 96 PHE A CA 1
ATOM 754 C C . PHE A 1 96 ? 4.842 -7.634 7.659 1.00 75.69 96 PHE A C 1
ATOM 756 O O . PHE A 1 96 ? 5.582 -8.286 6.926 1.00 75.69 96 PHE A O 1
ATOM 763 N N . LYS A 1 97 ? 3.768 -8.165 8.245 1.00 75.50 97 LYS A N 1
ATOM 764 C CA . LYS A 1 97 ? 3.364 -9.569 8.099 1.00 75.50 97 LYS A CA 1
ATOM 765 C C . LYS A 1 97 ? 1.961 -9.672 7.500 1.00 75.50 97 LYS A C 1
ATOM 767 O O . LYS A 1 97 ? 1.039 -10.073 8.212 1.00 75.50 97 LYS A O 1
ATOM 772 N N . PRO A 1 98 ? 1.771 -9.284 6.227 1.00 82.06 98 PRO A N 1
ATOM 773 C CA . PRO A 1 98 ? 0.510 -9.544 5.552 1.00 82.06 98 PRO A CA 1
ATOM 774 C C . PRO A 1 98 ? 0.269 -11.052 5.445 1.00 82.06 98 PRO A C 1
ATOM 776 O O . PRO A 1 98 ? 1.207 -11.843 5.332 1.00 82.06 98 PRO A O 1
ATOM 779 N N . LYS A 1 99 ? -1.002 -11.454 5.454 1.00 86.00 99 LYS A N 1
ATOM 780 C CA . LYS A 1 99 ? -1.420 -12.848 5.248 1.00 86.00 99 LYS A CA 1
ATOM 781 C C . LYS A 1 99 ? -1.083 -13.330 3.839 1.00 86.00 99 LYS A C 1
ATOM 783 O O . LYS A 1 99 ? -0.840 -14.518 3.643 1.00 86.00 99 LYS A O 1
ATOM 788 N N . GLN A 1 100 ? -1.080 -12.420 2.865 1.00 86.81 100 GLN A N 1
ATOM 789 C CA . GLN A 1 100 ? -0.757 -12.721 1.476 1.00 86.81 100 GLN A CA 1
ATOM 790 C C . GLN A 1 100 ? 0.092 -11.616 0.843 1.00 86.81 100 GLN A C 1
ATOM 792 O O . GLN A 1 100 ? -0.174 -10.426 1.015 1.00 86.81 100 GLN A O 1
ATOM 797 N N . VAL A 1 101 ? 1.093 -12.026 0.063 1.00 87.44 101 VAL A N 1
ATOM 798 C CA . VAL A 1 101 ? 1.902 -11.140 -0.778 1.00 87.44 101 VAL A CA 1
ATOM 799 C C . VAL A 1 101 ? 1.780 -11.598 -2.227 1.00 87.44 101 VAL A C 1
ATOM 801 O O . VAL A 1 101 ? 2.008 -12.767 -2.536 1.00 87.44 101 VAL A O 1
ATOM 804 N N . GLY A 1 102 ? 1.404 -10.683 -3.117 1.00 88.69 102 GLY A N 1
ATOM 805 C CA . GLY A 1 102 ? 1.305 -10.914 -4.555 1.00 88.69 102 GLY A CA 1
ATOM 806 C C . GLY A 1 102 ? 2.219 -9.979 -5.342 1.00 88.69 102 GLY A C 1
ATOM 807 O O . GLY A 1 102 ? 2.473 -8.855 -4.923 1.00 88.69 102 GLY A O 1
ATOM 808 N N . LEU A 1 103 ? 2.692 -10.431 -6.505 1.00 89.44 103 LEU A N 1
ATOM 809 C CA . LEU A 1 103 ? 3.426 -9.610 -7.471 1.00 89.44 103 LEU A CA 1
ATOM 810 C C . LEU A 1 103 ? 2.646 -9.563 -8.785 1.00 89.44 103 LEU A C 1
ATOM 812 O O . LEU A 1 103 ? 2.391 -10.600 -9.397 1.00 89.44 103 LEU A O 1
ATOM 816 N N . ILE A 1 104 ? 2.310 -8.359 -9.235 1.00 90.50 104 ILE A N 1
ATOM 817 C CA . ILE A 1 104 ? 1.693 -8.097 -10.532 1.00 90.50 104 ILE A CA 1
ATOM 818 C C . ILE A 1 104 ? 2.752 -7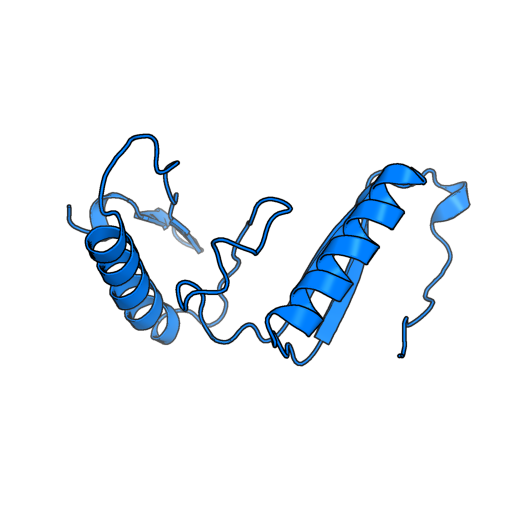.502 -11.454 1.00 90.50 104 ILE A C 1
ATOM 820 O O . ILE A 1 104 ? 3.253 -6.402 -11.215 1.00 90.50 104 ILE A O 1
ATOM 824 N N . ILE A 1 105 ? 3.063 -8.217 -12.538 1.00 89.06 105 ILE A N 1
ATOM 825 C CA . ILE A 1 105 ? 3.865 -7.670 -13.636 1.00 89.06 105 ILE A CA 1
ATOM 826 C C . ILE A 1 105 ? 2.924 -6.957 -14.608 1.00 89.06 105 ILE A C 1
ATOM 828 O O . ILE A 1 105 ? 2.255 -7.579 -15.433 1.00 89.06 105 ILE A O 1
ATOM 832 N N . ASN A 1 106 ? 2.860 -5.639 -14.485 1.00 87.31 106 ASN A N 1
ATOM 833 C CA . ASN A 1 106 ? 2.110 -4.762 -15.363 1.00 87.31 106 ASN A CA 1
ATOM 834 C C . ASN A 1 106 ? 2.883 -4.494 -16.668 1.00 87.31 106 ASN A C 1
ATOM 836 O O . ASN A 1 106 ? 4.110 -4.585 -16.720 1.00 87.31 106 ASN A O 1
ATOM 840 N N . ARG A 1 107 ? 2.158 -4.143 -17.736 1.00 84.94 107 ARG A N 1
ATOM 841 C CA . ARG A 1 107 ? 2.714 -3.831 -19.070 1.00 84.94 107 ARG A CA 1
ATOM 842 C C . ARG A 1 107 ? 3.642 -4.921 -19.626 1.00 84.94 107 ARG A C 1
ATOM 844 O O . ARG A 1 107 ? 4.556 -4.629 -20.394 1.00 84.94 107 ARG A O 1
ATOM 851 N N . ALA A 1 108 ? 3.408 -6.175 -19.243 1.00 81.62 108 ALA A N 1
ATOM 852 C CA . ALA A 1 108 ? 4.147 -7.302 -19.781 1.00 81.62 108 ALA A CA 1
ATOM 853 C C . ALA A 1 108 ? 3.771 -7.521 -21.258 1.00 81.62 108 ALA A C 1
ATOM 855 O O . ALA A 1 108 ? 2.577 -7.540 -21.576 1.00 81.62 108 ALA A O 1
ATOM 856 N N . PRO A 1 109 ? 4.748 -7.719 -22.160 1.00 80.06 109 PRO A N 1
ATOM 857 C CA . PRO A 1 109 ? 4.446 -8.160 -23.516 1.00 80.06 109 PRO A CA 1
ATOM 858 C C . PRO A 1 109 ? 3.720 -9.514 -23.476 1.00 80.06 109 PRO A C 1
ATOM 860 O O . PRO A 1 109 ? 3.951 -10.307 -22.564 1.00 80.06 109 PRO A O 1
ATOM 863 N N . GLU A 1 110 ? 2.864 -9.795 -24.466 1.00 75.00 110 GLU A N 1
ATOM 864 C CA . GLU A 1 110 ? 2.042 -11.024 -24.526 1.00 75.00 110 GLU A CA 1
ATOM 865 C C . GLU A 1 110 ? 2.866 -12.305 -24.315 1.00 75.00 110 GLU A C 1
ATOM 867 O O . GLU A 1 110 ? 2.436 -13.224 -23.625 1.00 75.00 110 GLU A O 1
ATOM 872 N N . VAL A 1 111 ? 4.104 -12.318 -24.819 1.00 70.94 111 VAL A N 1
ATOM 873 C CA . VAL A 1 111 ? 5.067 -13.426 -24.685 1.00 70.94 111 VAL A CA 1
ATOM 874 C C . VAL A 1 111 ? 5.392 -13.762 -23.217 1.00 70.94 111 VAL A C 1
ATOM 876 O O . VAL A 1 111 ? 5.820 -14.869 -22.908 1.00 70.94 111 VAL A O 1
ATOM 879 N N . CYS A 1 112 ? 5.186 -12.823 -22.292 1.00 61.09 112 CYS A N 1
ATOM 880 C CA . CYS A 1 112 ? 5.467 -12.976 -20.866 1.00 61.09 112 CYS A CA 1
ATOM 881 C C . CYS A 1 112 ? 4.224 -13.290 -20.014 1.00 61.09 112 CYS A C 1
ATOM 883 O O . CYS A 1 112 ? 4.365 -13.419 -18.798 1.00 61.09 112 CYS A O 1
ATOM 885 N N . LYS A 1 113 ? 3.023 -13.410 -20.602 1.00 58.81 113 LYS A N 1
ATOM 886 C CA . LYS A 1 113 ? 1.768 -13.561 -19.838 1.00 58.81 113 LYS A CA 1
ATOM 887 C C . LYS A 1 113 ? 1.524 -14.944 -19.227 1.00 58.81 113 LYS A C 1
ATOM 889 O O . LYS A 1 113 ? 0.554 -15.115 -18.493 1.00 58.81 113 LYS A O 1
ATOM 894 N N . GLU A 1 114 ? 2.421 -15.906 -19.414 1.00 58.12 114 GLU A N 1
ATOM 895 C CA . GLU A 1 114 ? 2.327 -17.213 -18.760 1.00 58.12 114 GLU A CA 1
ATOM 896 C C . GLU A 1 114 ? 3.456 -17.445 -17.756 1.00 58.12 114 GLU A C 1
ATOM 898 O O . GLU A 1 114 ? 4.559 -17.869 -18.102 1.00 58.12 114 GLU A O 1
ATOM 903 N N . ARG A 1 115 ? 3.154 -17.216 -16.471 1.00 50.34 115 ARG A N 1
ATOM 904 C CA . ARG A 1 115 ? 3.773 -17.930 -15.341 1.00 50.34 11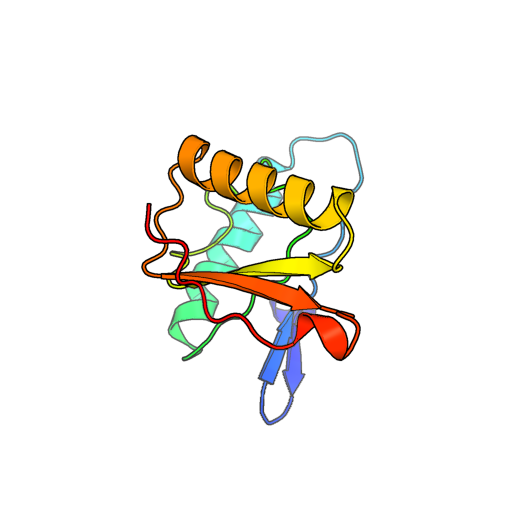5 ARG A CA 1
ATOM 905 C C . ARG A 1 115 ? 3.060 -17.607 -14.026 1.00 50.34 115 ARG A C 1
ATOM 907 O O . ARG A 1 115 ? 3.397 -16.648 -13.341 1.00 50.34 115 ARG A O 1
ATOM 914 N N . LYS A 1 116 ? 2.136 -18.475 -13.601 1.00 44.91 116 LYS A N 1
ATOM 915 C CA . LYS A 1 116 ? 1.798 -18.604 -12.175 1.00 44.91 116 LYS A CA 1
ATOM 916 C C . LYS A 1 116 ? 2.950 -19.341 -11.491 1.00 44.91 116 LYS A C 1
ATOM 918 O O . LYS A 1 116 ? 2.938 -20.563 -11.391 1.00 44.91 116 LYS A O 1
ATOM 923 N N . ARG A 1 117 ? 3.992 -18.620 -11.077 1.00 44.47 117 ARG A N 1
ATOM 924 C CA . ARG A 1 117 ? 4.930 -19.136 -10.075 1.00 44.47 117 ARG A CA 1
ATOM 925 C C . ARG A 1 117 ? 4.598 -18.459 -8.762 1.00 44.47 117 ARG A C 1
ATOM 927 O O . ARG A 1 117 ? 4.939 -17.299 -8.569 1.00 44.47 117 ARG A O 1
ATOM 934 N N . SER A 1 118 ? 3.916 -19.197 -7.895 1.00 39.41 118 SER A N 1
ATOM 935 C CA . SER A 1 118 ? 3.825 -18.887 -6.476 1.00 39.41 118 SER A CA 1
ATOM 936 C C . SER A 1 118 ? 5.250 -18.683 -5.965 1.00 39.41 118 SER A C 1
ATOM 938 O O . SER A 1 118 ? 6.059 -19.613 -5.996 1.00 39.41 118 SER A O 1
ATOM 940 N N . ILE A 1 119 ? 5.589 -17.454 -5.584 1.00 42.72 119 ILE A N 1
ATOM 941 C CA . ILE A 1 119 ? 6.833 -17.174 -4.872 1.00 42.72 119 ILE A CA 1
ATOM 942 C C . ILE A 1 119 ? 6.555 -17.595 -3.430 1.00 42.72 119 ILE A C 1
ATOM 944 O O . ILE A 1 119 ? 6.102 -16.797 -2.622 1.00 42.72 119 ILE A O 1
ATOM 948 N N . ASN A 1 120 ? 6.731 -18.887 -3.156 1.00 30.44 120 ASN A N 1
ATOM 949 C CA . ASN A 1 120 ? 6.799 -19.396 -1.795 1.00 30.44 120 ASN A CA 1
ATOM 950 C C . ASN A 1 120 ? 8.263 -19.294 -1.351 1.00 30.44 120 ASN A C 1
ATOM 952 O O . ASN A 1 120 ? 9.124 -20.019 -1.866 1.00 30.44 120 ASN A O 1
ATOM 956 N N . HIS A 1 121 ? 8.532 -18.388 -0.418 1.00 35.38 121 HIS A N 1
ATOM 957 C CA . HIS A 1 121 ? 9.644 -18.505 0.514 1.00 35.38 121 HIS A CA 1
ATOM 958 C C . HIS A 1 121 ? 9.085 -18.382 1.924 1.00 35.38 121 HIS A C 1
ATOM 960 O O . HIS A 1 121 ? 8.261 -17.464 2.127 1.00 35.38 121 HIS A O 1
#

InterPro domains:
  IPR027417 P-loop containing nucleoside triphosphate hydrolase [G3DSA:3.40.50.300] (2-121)
  IPR027417 P-loop containing nucleoside triphosphate hydrolase [SSF52540] (9-114)

Sequence (121 aa):
MRLTEAIIEEDDYDFMVMERTQGQGCYCFVNGLVENQIQKLQSHYPYVVVDNEAGMEHISRGLLPVMDTSILVSDSSRRGVQAAGRIARLMEELKFKPKQVGLIINRAPEVCKERKRSINH

Foldseek 3Di:
DPQVVQWDDDPPDIDGDPDDPDDDDDCVVVLVVQQVVQVVVVVVDPDDDDDDDLDCPVVLPNSDPLAQEAEQEFEPDPVRVVSSVVSVVVCVVSVRDHVYYYYHHPPDDPVPPDDPDDPDD